Protein AF-A0A376KQU7-F1 (afdb_monomer)

Foldseek 3Di:
DDPPQQDQPDDDDDDDDCPDPQNVDPLLVLLVLLVDAPLLCCVPPVVVPDDDDQAPRPRHPPGQPDAQDPVRCVVCVVVVVVDDPCSRVPRGDRDHDPSPPDRVVSNVSSVVSCVVVVNPPVPPPDD

Structure (mmCIF, N/CA/C/O backbone):
data_AF-A0A376KQU7-F1
#
_entry.id   AF-A0A376KQU7-F1
#
loop_
_atom_site.group_PDB
_atom_site.id
_atom_site.type_symbol
_atom_site.label_atom_id
_atom_site.label_alt_id
_atom_site.label_comp_id
_atom_site.label_asym_id
_atom_site.label_entity_id
_atom_site.label_seq_id
_atom_site.pdbx_PDB_ins_code
_atom_site.Cartn_x
_atom_site.Cartn_y
_atom_site.Cartn_z
_atom_site.occupancy
_atom_site.B_iso_or_equiv
_atom_site.auth_seq_id
_atom_site.auth_comp_id
_atom_site.auth_asym_id
_atom_site.auth_atom_id
_atom_site.pdbx_PDB_model_num
ATOM 1 N N . MET A 1 1 ? 26.229 13.822 -14.762 1.00 35.75 1 MET A N 1
ATOM 2 C CA . MET A 1 1 ? 25.277 12.689 -14.867 1.00 35.75 1 MET A CA 1
ATOM 3 C C . MET A 1 1 ? 24.986 12.113 -13.481 1.00 35.75 1 MET A C 1
ATOM 5 O O . MET A 1 1 ? 25.879 11.549 -12.861 1.00 35.75 1 MET A O 1
ATOM 9 N N . SER A 1 2 ? 23.768 12.313 -12.972 1.00 41.97 2 SER A N 1
ATOM 10 C CA . SER A 1 2 ? 23.337 11.986 -11.601 1.00 41.97 2 SER A CA 1
ATOM 11 C C . SER A 1 2 ? 23.119 10.478 -11.393 1.00 41.97 2 SER A C 1
ATOM 13 O O . SER A 1 2 ? 22.100 9.935 -11.807 1.00 41.97 2 SER A O 1
ATOM 15 N N . LYS A 1 3 ? 24.059 9.785 -10.735 1.00 43.56 3 LYS A N 1
ATOM 16 C CA . LYS A 1 3 ? 23.900 8.382 -10.295 1.00 43.56 3 LYS A CA 1
ATOM 17 C C . LYS A 1 3 ? 23.217 8.285 -8.916 1.00 43.56 3 LYS A C 1
ATOM 19 O O . LYS A 1 3 ? 23.796 7.739 -7.983 1.00 43.56 3 LYS A O 1
ATOM 24 N N . ARG A 1 4 ? 22.013 8.851 -8.747 1.00 42.72 4 ARG A N 1
ATOM 25 C CA . ARG A 1 4 ? 21.256 8.782 -7.470 1.00 42.72 4 ARG A CA 1
ATOM 26 C C . ARG A 1 4 ? 19.801 8.309 -7.579 1.00 42.72 4 ARG A C 1
ATOM 28 O O . ARG A 1 4 ? 19.073 8.408 -6.600 1.00 42.72 4 ARG A O 1
ATOM 35 N N . THR A 1 5 ? 19.349 7.793 -8.718 1.00 51.44 5 THR A N 1
ATOM 36 C CA . THR A 1 5 ? 17.917 7.495 -8.919 1.00 51.44 5 THR A CA 1
ATOM 37 C C . THR A 1 5 ? 17.497 6.036 -8.743 1.00 51.44 5 THR A C 1
ATOM 39 O O . THR A 1 5 ? 16.307 5.784 -8.845 1.00 51.44 5 THR A O 1
ATOM 42 N N . ASN A 1 6 ? 18.396 5.096 -8.416 1.00 47.00 6 ASN A N 1
ATOM 43 C CA . ASN A 1 6 ? 18.033 3.672 -8.250 1.00 47.00 6 ASN A CA 1
ATOM 44 C C . ASN A 1 6 ? 18.193 3.145 -6.810 1.00 47.00 6 ASN A C 1
ATOM 46 O O . ASN A 1 6 ? 18.547 1.990 -6.595 1.00 47.00 6 ASN A O 1
ATOM 50 N N . GLN A 1 7 ? 17.996 4.007 -5.809 1.00 50.38 7 GLN A N 1
ATOM 51 C CA . GLN A 1 7 ? 17.973 3.597 -4.402 1.00 50.38 7 GLN A CA 1
ATOM 52 C C . GLN A 1 7 ? 16.515 3.331 -3.992 1.00 50.38 7 GLN A C 1
ATOM 54 O O . GLN A 1 7 ? 15.700 4.260 -4.069 1.00 50.38 7 GLN A O 1
ATOM 59 N N . PRO A 1 8 ? 16.156 2.109 -3.553 1.00 54.62 8 PRO A N 1
ATOM 60 C CA . PRO A 1 8 ? 14.833 1.866 -2.996 1.00 54.62 8 PRO A CA 1
ATOM 61 C C . PRO A 1 8 ? 14.656 2.740 -1.748 1.00 54.62 8 PRO A C 1
ATOM 63 O O . PRO A 1 8 ? 15.520 2.779 -0.871 1.00 54.62 8 PRO A O 1
ATOM 66 N N . ARG A 1 9 ? 13.546 3.485 -1.664 1.00 55.28 9 ARG A N 1
ATOM 67 C CA . ARG A 1 9 ? 13.250 4.289 -0.465 1.00 55.28 9 ARG A CA 1
ATOM 68 C C . ARG A 1 9 ? 13.050 3.366 0.737 1.00 55.28 9 ARG A C 1
ATOM 70 O O . ARG A 1 9 ? 12.450 2.300 0.602 1.00 55.28 9 ARG A O 1
ATOM 77 N N . ILE A 1 10 ? 13.500 3.802 1.920 1.00 57.09 10 ILE A N 1
ATOM 78 C CA . ILE A 1 10 ? 13.205 3.106 3.180 1.00 57.09 10 ILE A CA 1
ATOM 79 C C . ILE A 1 10 ? 11.682 2.988 3.307 1.00 57.09 10 ILE A C 1
ATOM 81 O O . ILE A 1 10 ? 10.967 3.988 3.392 1.00 57.09 10 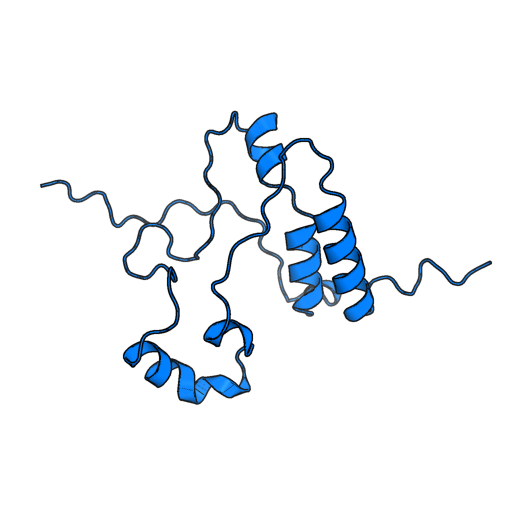ILE A O 1
ATOM 85 N N . ARG A 1 11 ? 11.187 1.749 3.281 1.00 54.81 11 ARG A N 1
ATOM 86 C CA . ARG A 1 11 ? 9.762 1.440 3.368 1.00 54.81 11 ARG A CA 1
ATOM 87 C C . ARG A 1 11 ? 9.331 1.446 4.830 1.00 54.81 11 ARG A C 1
ATOM 89 O O . ARG A 1 11 ? 9.579 0.472 5.540 1.00 54.81 11 ARG A O 1
ATOM 96 N N . ALA A 1 12 ? 8.626 2.490 5.252 1.00 57.34 12 ALA A N 1
ATOM 97 C CA . ALA A 1 12 ? 7.807 2.419 6.456 1.00 57.34 12 ALA A CA 1
ATOM 98 C C . ALA A 1 12 ? 6.418 1.903 6.066 1.00 57.34 12 ALA A C 1
ATOM 100 O O . ALA A 1 12 ? 5.725 2.499 5.245 1.00 57.34 12 ALA A O 1
ATOM 101 N N . GLY A 1 13 ? 6.035 0.758 6.612 1.00 60.06 13 GLY A N 1
ATOM 102 C CA . GLY A 1 13 ? 4.730 0.157 6.386 1.00 60.06 13 GLY A CA 1
ATOM 103 C C . GLY A 1 13 ? 4.506 -0.959 7.389 1.00 60.06 13 GLY A C 1
ATOM 104 O O . GLY A 1 13 ? 5.460 -1.610 7.823 1.00 60.06 13 GLY A O 1
ATOM 105 N N . TRP A 1 14 ? 3.256 -1.170 7.781 1.00 55.66 14 TRP A N 1
ATOM 106 C CA . TRP A 1 14 ? 2.924 -2.226 8.727 1.00 55.66 14 TRP A CA 1
ATOM 107 C C . TRP A 1 14 ? 3.107 -3.591 8.066 1.00 55.66 14 TRP A C 1
ATOM 109 O O . TRP A 1 14 ? 2.545 -3.877 7.008 1.00 55.66 14 TRP A O 1
ATOM 119 N N . ARG A 1 15 ? 3.933 -4.442 8.678 1.00 60.94 15 ARG A N 1
ATOM 120 C CA . ARG A 1 15 ? 4.099 -5.834 8.260 1.00 60.94 15 ARG A CA 1
ATOM 121 C C . ARG A 1 15 ? 3.166 -6.693 9.104 1.00 60.94 15 ARG A C 1
ATOM 123 O O . ARG A 1 15 ? 3.450 -6.939 10.270 1.00 60.94 15 ARG A O 1
ATOM 130 N N . LEU A 1 16 ? 2.083 -7.171 8.500 1.00 62.41 16 LEU A N 1
ATOM 131 C CA . LEU A 1 16 ? 1.234 -8.192 9.112 1.00 62.41 16 LEU A CA 1
ATOM 132 C C . LEU A 1 16 ? 1.928 -9.553 8.958 1.00 62.41 16 LEU A C 1
ATOM 134 O O . LEU A 1 16 ? 2.206 -9.984 7.838 1.00 62.41 16 LEU A O 1
ATOM 138 N N . ILE A 1 17 ? 2.273 -10.198 10.075 1.00 57.94 17 ILE A N 1
ATOM 139 C CA . ILE A 1 17 ? 2.959 -11.497 10.086 1.00 57.94 17 ILE A CA 1
ATOM 140 C C . ILE A 1 17 ? 1.907 -12.599 9.900 1.00 57.94 17 ILE A C 1
ATOM 142 O O . ILE A 1 17 ? 0.985 -12.721 10.703 1.00 57.94 17 ILE A O 1
ATOM 146 N N . SER A 1 18 ? 2.054 -13.418 8.856 1.00 60.59 18 SER A N 1
ATOM 147 C CA . SER A 1 18 ? 1.099 -14.474 8.474 1.00 60.59 18 SER A CA 1
ATOM 148 C C . SER A 1 18 ? 1.000 -15.647 9.457 1.00 60.59 18 SER A C 1
ATOM 150 O O . SER A 1 18 ? 0.120 -16.484 9.299 1.00 60.59 18 SER A O 1
ATOM 152 N N . ASN A 1 19 ? 1.881 -15.718 10.461 1.00 59.09 19 ASN A N 1
ATOM 153 C CA . ASN A 1 19 ? 1.932 -16.823 11.428 1.00 59.09 19 ASN A CA 1
ATOM 154 C C . ASN A 1 19 ? 0.835 -16.744 12.506 1.00 59.09 19 ASN A C 1
ATOM 156 O O . ASN A 1 19 ? 0.681 -17.680 13.284 1.00 59.09 19 ASN A O 1
ATOM 160 N N . GLY A 1 20 ? 0.083 -15.641 12.579 1.00 63.16 20 GLY A N 1
ATOM 161 C CA . GLY A 1 20 ? -1.087 -15.543 13.450 1.00 63.16 20 GLY A CA 1
ATOM 162 C C . GLY A 1 20 ? -2.335 -16.112 12.761 1.00 63.16 20 GLY A C 1
ATOM 163 O O . GLY A 1 20 ? -2.577 -15.751 11.606 1.00 63.16 20 GLY A O 1
ATOM 164 N N . PRO A 1 21 ? -3.174 -16.919 13.441 1.00 65.19 21 PRO A N 1
ATOM 165 C CA . PRO A 1 21 ? -4.373 -17.518 12.840 1.00 65.19 21 PRO A CA 1
ATOM 166 C C . PRO A 1 21 ? -5.306 -16.471 12.211 1.00 65.19 21 PRO A C 1
ATOM 168 O O . PRO A 1 21 ? -5.858 -16.701 11.140 1.00 65.19 21 PRO A O 1
ATOM 171 N N . VAL A 1 22 ? -5.377 -15.276 12.804 1.00 66.81 22 VAL A N 1
ATOM 172 C CA . VAL A 1 22 ? -6.199 -14.145 12.341 1.00 66.81 22 VAL A CA 1
ATOM 173 C C . VAL A 1 22 ? -5.648 -13.473 11.073 1.00 66.81 22 VAL A C 1
ATOM 175 O O . VAL A 1 22 ? -6.416 -12.991 10.249 1.00 66.81 22 VAL A O 1
ATOM 178 N N . PHE A 1 23 ? -4.325 -13.447 10.877 1.00 66.69 23 PHE A N 1
ATOM 179 C CA . PHE A 1 23 ? -3.681 -12.752 9.749 1.00 66.69 23 PHE A CA 1
ATOM 180 C C . PHE A 1 23 ? -3.288 -13.686 8.602 1.00 66.69 23 PHE A C 1
ATOM 182 O O . PHE A 1 23 ? -2.656 -13.235 7.642 1.00 66.69 23 PHE A O 1
ATOM 189 N N . SER A 1 24 ? -3.642 -14.970 8.698 1.00 74.75 24 SER A N 1
ATOM 190 C CA . SER A 1 24 ? -3.396 -15.986 7.670 1.00 74.75 24 SER A CA 1
ATOM 191 C C . SER A 1 24 ? -4.216 -15.718 6.399 1.00 74.75 24 SER A C 1
ATOM 193 O O . SER A 1 24 ? -3.687 -15.804 5.285 1.00 74.75 24 SER A O 1
ATOM 195 N N . ASP A 1 25 ? -5.459 -15.258 6.553 1.00 78.19 25 ASP A N 1
ATOM 196 C CA . ASP A 1 25 ? -6.354 -14.936 5.444 1.00 78.19 25 ASP A CA 1
ATOM 197 C C . ASP A 1 25 ? -5.963 -13.610 4.759 1.00 78.19 25 ASP A C 1
ATOM 199 O O . ASP A 1 25 ? -5.768 -12.559 5.381 1.00 78.19 25 ASP A O 1
ATOM 203 N N . ARG A 1 26 ? -5.856 -13.660 3.427 1.00 78.12 26 ARG A N 1
ATOM 204 C CA . ARG A 1 26 ? -5.580 -12.509 2.562 1.00 78.12 26 ARG A CA 1
ATOM 205 C C . ARG A 1 26 ? -6.640 -11.413 2.692 1.00 78.12 26 ARG A C 1
ATOM 207 O O . ARG A 1 26 ? -6.274 -10.240 2.710 1.00 78.12 26 ARG A O 1
ATOM 214 N N . ARG A 1 27 ? -7.917 -11.778 2.806 1.00 80.12 27 ARG A N 1
ATOM 215 C CA . ARG A 1 27 ? -9.052 -10.845 2.900 1.00 80.12 27 ARG A CA 1
ATOM 216 C C . ARG A 1 27 ? -8.976 -10.000 4.167 1.00 80.12 27 ARG A C 1
ATOM 218 O O . ARG A 1 27 ? -9.305 -8.823 4.154 1.00 80.12 27 ARG A O 1
ATOM 225 N N . VAL A 1 28 ? -8.459 -10.570 5.251 1.00 79.81 28 VAL A N 1
ATOM 226 C CA . VAL A 1 28 ? -8.275 -9.859 6.524 1.00 79.81 28 VAL A CA 1
ATOM 227 C C . VAL A 1 28 ? -7.186 -8.809 6.397 1.00 79.81 28 VAL A C 1
ATOM 229 O O . VAL A 1 28 ? -7.361 -7.667 6.815 1.00 79.81 28 VAL A O 1
ATOM 232 N N . ARG A 1 29 ? -6.066 -9.171 5.763 1.00 82.25 29 ARG A N 1
ATOM 233 C CA . ARG A 1 29 ? -4.986 -8.217 5.481 1.00 82.25 29 ARG A CA 1
ATOM 234 C C . ARG A 1 29 ? -5.467 -7.088 4.567 1.00 82.25 29 ARG A C 1
ATOM 236 O O . ARG A 1 29 ? -5.095 -5.935 4.777 1.00 82.25 29 ARG A O 1
ATOM 243 N N . GLU A 1 30 ? -6.324 -7.398 3.599 1.00 80.06 30 GLU A N 1
ATOM 244 C CA . GLU A 1 30 ? -6.959 -6.404 2.730 1.00 80.06 30 GLU A CA 1
ATOM 245 C C . GLU A 1 30 ? -7.905 -5.480 3.510 1.00 80.06 30 GLU A C 1
ATOM 247 O O . GLU A 1 30 ? -7.798 -4.261 3.398 1.00 80.06 30 GLU A O 1
ATOM 252 N N . ALA A 1 31 ? -8.762 -6.028 4.373 1.00 81.06 31 ALA A N 1
ATOM 253 C CA . ALA A 1 31 ? -9.667 -5.242 5.204 1.00 81.06 31 ALA A CA 1
ATOM 254 C C . ALA A 1 31 ? -8.922 -4.290 6.152 1.00 81.06 31 ALA A C 1
ATOM 256 O O . ALA A 1 31 ? -9.318 -3.133 6.299 1.00 81.06 31 ALA A O 1
ATOM 257 N N . ILE A 1 32 ? -7.812 -4.735 6.748 1.00 81.19 32 IL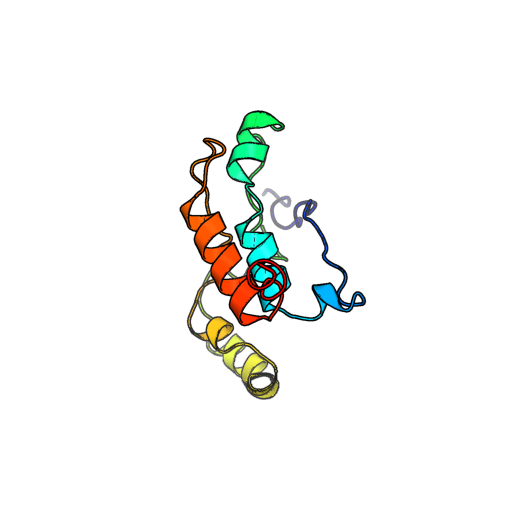E A N 1
ATOM 258 C CA . ILE A 1 32 ? -6.935 -3.878 7.559 1.00 81.19 32 ILE A CA 1
ATOM 259 C C . ILE A 1 32 ? -6.308 -2.779 6.697 1.00 81.19 32 ILE A C 1
ATOM 261 O O . ILE A 1 32 ? -6.252 -1.627 7.114 1.00 81.19 32 ILE A O 1
ATOM 265 N N . THR A 1 33 ? -5.878 -3.113 5.478 1.00 81.75 33 THR A N 1
ATOM 266 C CA . THR A 1 33 ? -5.315 -2.130 4.537 1.00 81.75 33 THR A CA 1
ATOM 267 C C . THR A 1 33 ? -6.342 -1.062 4.151 1.00 81.75 33 THR A C 1
ATOM 269 O O . THR A 1 33 ? -5.981 0.103 4.017 1.00 81.75 33 THR A O 1
ATOM 272 N N . LEU A 1 34 ? -7.618 -1.437 4.010 1.00 81.25 34 LEU A N 1
ATOM 273 C CA . LEU A 1 34 ? -8.730 -0.516 3.756 1.00 81.25 34 LEU A CA 1
ATOM 274 C C . LEU A 1 34 ? -9.064 0.357 4.973 1.00 81.25 34 LEU A C 1
ATOM 276 O O . LEU A 1 34 ? -9.427 1.514 4.807 1.00 81.25 34 LEU A O 1
ATOM 280 N N . ALA A 1 35 ? -8.937 -0.179 6.186 1.00 79.56 35 ALA A N 1
ATOM 281 C CA . ALA A 1 35 ? -9.164 0.576 7.418 1.00 79.56 35 ALA A CA 1
ATOM 282 C C . ALA A 1 35 ? -8.011 1.538 7.763 1.00 79.56 35 ALA A C 1
ATOM 284 O O . ALA A 1 35 ? -8.171 2.405 8.619 1.00 79.56 35 ALA A O 1
ATOM 285 N N . PHE A 1 36 ? -6.849 1.381 7.124 1.00 80.25 36 PHE A N 1
ATOM 286 C CA . PHE A 1 36 ? -5.680 2.218 7.361 1.00 80.25 36 PHE A CA 1
ATOM 287 C C . PHE A 1 36 ? -5.738 3.516 6.546 1.00 80.25 36 PHE A C 1
ATOM 289 O O . PHE A 1 36 ? -5.506 3.524 5.333 1.00 80.25 36 PHE A O 1
ATOM 296 N N . ASP A 1 37 ? -5.987 4.627 7.237 1.00 80.94 37 ASP A N 1
ATOM 297 C CA . ASP A 1 37 ? -6.002 5.962 6.646 1.00 80.94 37 ASP A CA 1
ATOM 298 C C . ASP A 1 37 ? -4.588 6.577 6.613 1.00 80.94 37 ASP A C 1
ATOM 300 O O . ASP A 1 37 ? -4.124 7.233 7.550 1.00 80.94 37 ASP A O 1
ATOM 304 N N . PHE A 1 38 ? -3.884 6.348 5.500 1.00 80.75 38 PHE A N 1
ATOM 305 C CA . PHE A 1 38 ? -2.570 6.950 5.262 1.00 80.75 38 PHE A CA 1
ATOM 306 C C . PHE A 1 38 ? -2.646 8.465 5.046 1.00 80.75 38 PHE A C 1
ATOM 308 O O . PHE A 1 38 ? -1.733 9.173 5.463 1.00 80.75 38 PHE A O 1
ATOM 315 N N . GLU A 1 39 ? -3.685 8.964 4.377 1.00 82.19 39 GLU A N 1
ATOM 316 C CA . GLU A 1 39 ? -3.743 10.371 3.966 1.00 82.19 39 GLU A CA 1
ATOM 317 C C . GLU A 1 39 ? -3.981 11.271 5.180 1.00 82.19 39 GLU A C 1
ATOM 319 O O . GLU A 1 39 ? -3.309 12.293 5.340 1.00 82.19 39 GLU A O 1
ATOM 324 N N . TRP A 1 40 ? -4.846 10.844 6.104 1.00 83.00 40 TRP A N 1
ATOM 325 C CA . TRP A 1 40 ? -5.012 11.502 7.393 1.00 83.00 40 TRP A CA 1
ATOM 326 C C . TRP A 1 40 ? -3.727 11.453 8.215 1.00 83.00 40 TRP A C 1
ATOM 328 O O . TRP A 1 40 ? -3.306 12.487 8.723 1.00 83.00 40 TRP A O 1
ATOM 338 N N . MET A 1 41 ? -3.044 10.304 8.305 1.00 81.88 41 MET A N 1
ATOM 339 C CA . MET A 1 41 ? -1.769 10.217 9.031 1.00 81.88 41 MET A CA 1
ATOM 340 C C . MET A 1 41 ? -0.698 11.128 8.426 1.00 81.88 41 MET A C 1
ATOM 342 O O . MET A 1 41 ? 0.022 11.810 9.155 1.00 81.88 41 MET A O 1
ATOM 346 N N . ASN A 1 42 ? -0.592 11.167 7.098 1.00 83.06 42 ASN A N 1
ATOM 347 C CA . ASN A 1 42 ? 0.360 12.019 6.399 1.00 83.06 42 ASN A CA 1
ATOM 348 C C . ASN A 1 42 ? 0.086 13.501 6.677 1.00 83.06 42 ASN A C 1
ATOM 350 O O . ASN A 1 42 ? 1.012 14.258 6.963 1.00 83.06 42 ASN A O 1
ATOM 354 N N . LYS A 1 43 ? -1.188 13.897 6.681 1.00 81.94 43 LYS A N 1
ATOM 355 C CA . LYS A 1 43 ? -1.623 15.265 6.967 1.00 81.94 43 LYS A CA 1
ATOM 356 C C . LYS A 1 43 ? -1.472 15.648 8.442 1.00 81.94 43 LYS A C 1
ATOM 358 O O . LYS A 1 43 ? -0.991 16.739 8.728 1.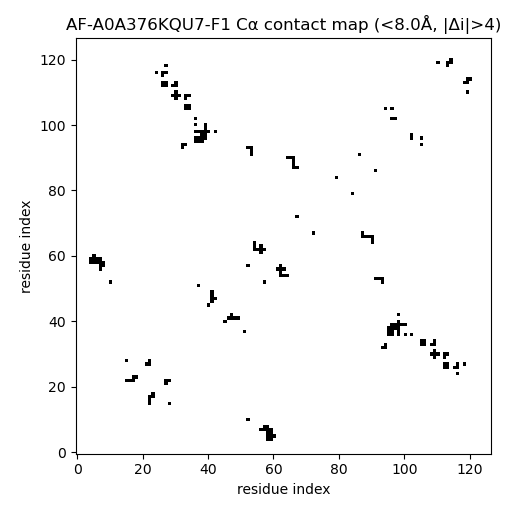00 81.94 43 LYS A O 1
ATOM 363 N N . ALA A 1 44 ? -1.873 14.775 9.364 1.00 83.88 44 ALA A N 1
ATOM 364 C CA . ALA A 1 44 ? -1.944 15.055 10.798 1.00 83.88 44 ALA A CA 1
ATOM 365 C C . ALA A 1 44 ? -0.603 14.878 11.527 1.00 83.88 44 ALA A C 1
ATOM 367 O O . ALA A 1 44 ? -0.305 15.640 12.441 1.00 83.88 44 ALA A O 1
ATOM 368 N N . LEU A 1 45 ? 0.203 13.881 11.143 1.00 81.81 45 LEU A N 1
ATOM 369 C CA . LEU A 1 45 ? 1.441 13.522 11.849 1.00 81.81 45 LEU A CA 1
ATOM 370 C C . LEU A 1 45 ? 2.705 13.912 11.080 1.00 81.81 45 LEU A C 1
ATOM 372 O O . LEU A 1 45 ? 3.734 14.187 11.693 1.00 81.81 45 LEU A O 1
ATOM 376 N N . PHE A 1 46 ? 2.646 13.922 9.747 1.00 78.75 46 PHE A N 1
ATOM 377 C CA . PHE A 1 46 ? 3.836 14.050 8.902 1.00 78.75 46 PHE A CA 1
ATOM 378 C C . PHE A 1 46 ? 3.851 15.301 8.014 1.00 78.75 46 PHE A C 1
ATOM 380 O O . PHE A 1 46 ? 4.737 15.419 7.168 1.00 78.75 46 PHE A O 1
ATOM 387 N N . TYR A 1 47 ? 2.909 16.234 8.199 1.00 80.06 47 TYR A N 1
ATOM 388 C CA . TYR A 1 47 ? 2.815 17.496 7.450 1.00 80.06 47 TYR A CA 1
ATOM 389 C C . TYR A 1 47 ? 2.900 17.322 5.919 1.00 80.06 47 TYR A C 1
ATOM 391 O O . TYR A 1 47 ? 3.501 18.137 5.222 1.00 80.06 47 TYR A O 1
ATOM 399 N N . ASN A 1 48 ? 2.323 16.242 5.384 1.00 80.06 48 ASN A N 1
ATOM 400 C CA . ASN A 1 48 ? 2.376 15.850 3.969 1.00 80.06 48 ASN A CA 1
ATOM 401 C C . ASN A 1 48 ? 3.789 15.589 3.409 1.00 80.06 48 ASN A C 1
ATOM 403 O O . ASN A 1 48 ? 3.980 15.570 2.193 1.00 80.06 48 ASN A O 1
ATOM 407 N N . ALA A 1 49 ? 4.791 15.361 4.261 1.00 75.88 49 ALA A N 1
ATOM 408 C CA . ALA A 1 49 ? 6.161 15.098 3.818 1.00 75.88 49 ALA A CA 1
ATOM 4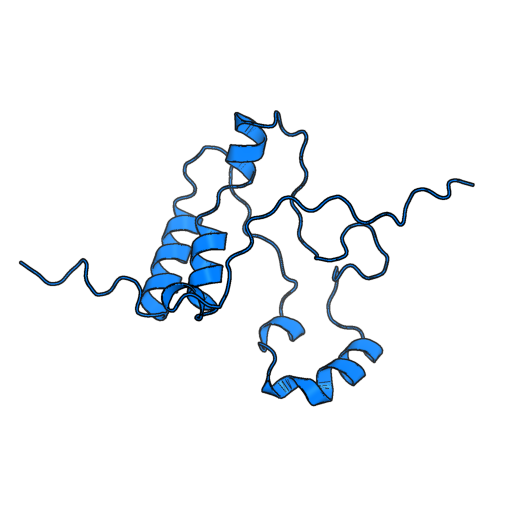09 C C . ALA A 1 49 ? 6.346 13.693 3.212 1.00 75.88 49 ALA A C 1
ATOM 411 O O . ALA A 1 49 ? 7.386 13.405 2.612 1.00 75.88 49 ALA A O 1
ATOM 412 N N . TRP A 1 50 ? 5.371 12.793 3.375 1.00 75.06 50 TRP A N 1
ATOM 413 C CA . TRP A 1 50 ? 5.472 11.410 2.924 1.00 75.06 50 TRP A CA 1
ATOM 414 C C . TRP A 1 50 ? 4.623 11.177 1.675 1.00 75.06 50 TRP A C 1
ATOM 416 O O . TRP A 1 50 ? 3.582 11.785 1.465 1.00 75.06 50 TRP A O 1
ATOM 426 N N . SER A 1 51 ? 5.085 10.262 0.827 1.00 75.81 51 SER A N 1
ATOM 427 C CA . SER A 1 51 ? 4.349 9.798 -0.349 1.00 75.81 51 SER A CA 1
ATOM 428 C C . SER A 1 51 ? 4.081 8.315 -0.182 1.00 75.81 51 SER A C 1
ATOM 430 O O . SER A 1 51 ? 4.973 7.573 0.254 1.00 75.81 51 SER A O 1
ATOM 432 N N . ARG A 1 52 ? 2.853 7.903 -0.495 1.00 77.88 52 ARG A N 1
ATOM 433 C CA . ARG A 1 52 ? 2.391 6.542 -0.264 1.00 77.88 52 ARG A CA 1
ATOM 434 C C . ARG A 1 52 ? 3.162 5.538 -1.110 1.00 77.88 52 ARG A C 1
ATOM 436 O O . ARG A 1 52 ? 3.453 5.762 -2.287 1.00 77.88 52 ARG A O 1
ATOM 443 N N . THR A 1 53 ? 3.481 4.406 -0.495 1.00 77.38 53 THR A N 1
ATOM 444 C CA . THR A 1 53 ? 4.150 3.308 -1.189 1.00 77.38 53 THR A CA 1
ATOM 445 C C . THR A 1 53 ? 3.122 2.409 -1.870 1.00 77.38 53 THR A C 1
ATOM 447 O O . THR A 1 53 ? 2.199 1.909 -1.233 1.00 77.38 53 THR A O 1
ATOM 450 N N . ASN A 1 54 ? 3.257 2.237 -3.186 1.00 79.25 54 ASN A N 1
ATOM 451 C CA . ASN A 1 54 ? 2.373 1.403 -4.012 1.00 79.25 54 ASN A CA 1
ATOM 452 C C . ASN A 1 54 ? 3.079 0.170 -4.600 1.00 79.25 54 ASN A C 1
ATOM 454 O O . ASN A 1 54 ? 2.423 -0.705 -5.150 1.00 79.25 54 ASN A O 1
ATOM 458 N N . SER A 1 55 ? 4.404 0.084 -4.472 1.00 77.12 55 SER A N 1
ATOM 459 C CA . SER A 1 55 ? 5.210 -1.014 -4.999 1.00 77.12 55 SER A CA 1
ATOM 460 C C . SER A 1 55 ? 6.331 -1.368 -4.027 1.00 77.12 55 SER A C 1
ATOM 462 O O . SER A 1 55 ? 6.870 -0.498 -3.342 1.00 77.12 55 SER A O 1
ATOM 464 N N . TYR A 1 56 ? 6.706 -2.648 -3.974 1.00 74.62 56 TYR A N 1
ATOM 465 C CA . TYR A 1 56 ? 7.832 -3.110 -3.157 1.00 74.62 56 TYR A CA 1
ATOM 466 C C . TYR A 1 56 ? 9.172 -2.547 -3.642 1.00 74.62 56 TYR A C 1
ATOM 468 O O . TYR A 1 56 ? 10.039 -2.252 -2.826 1.00 74.62 56 TYR A O 1
ATOM 476 N N . PHE A 1 57 ? 9.312 -2.344 -4.953 1.00 72.31 57 PHE A N 1
ATOM 477 C CA . PHE A 1 57 ? 10.524 -1.833 -5.593 1.00 72.31 57 PHE A CA 1
ATOM 478 C C . PHE A 1 57 ? 10.356 -0.378 -6.048 1.00 72.31 57 PHE A C 1
ATOM 480 O O . PHE A 1 57 ? 10.852 0.026 -7.101 1.00 72.31 57 PHE A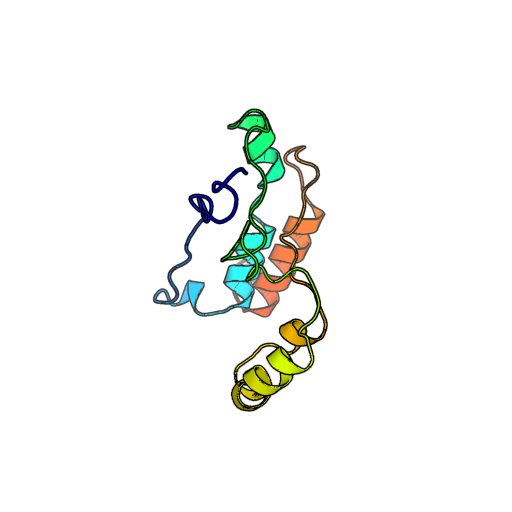 O 1
ATOM 487 N N . GLN A 1 58 ? 9.613 0.421 -5.279 1.00 70.38 58 GLN A N 1
ATOM 488 C CA . GLN A 1 58 ? 9.333 1.814 -5.618 1.00 70.38 58 GLN A CA 1
ATOM 489 C C . GLN A 1 58 ? 10.629 2.599 -5.883 1.00 70.38 58 GLN A C 1
ATOM 491 O O . GLN A 1 58 ? 11.624 2.432 -5.179 1.00 70.38 58 GLN A O 1
ATOM 496 N N . ASN A 1 59 ? 10.589 3.466 -6.899 1.00 68.38 59 ASN A N 1
ATOM 497 C CA . ASN A 1 59 ? 11.730 4.222 -7.439 1.00 68.38 59 ASN A CA 1
ATOM 498 C C . ASN A 1 59 ? 12.808 3.395 -8.145 1.00 68.38 59 ASN A C 1
ATOM 500 O O . ASN A 1 59 ? 13.890 3.909 -8.402 1.00 68.38 59 ASN A O 1
ATOM 504 N N . THR A 1 60 ? 12.500 2.158 -8.520 1.00 75.12 60 THR A N 1
ATOM 505 C CA . THR A 1 60 ? 13.357 1.378 -9.414 1.00 75.12 60 THR A CA 1
ATOM 506 C C . THR A 1 60 ? 12.648 1.090 -10.737 1.00 75.12 60 THR A C 1
ATOM 508 O O . THR A 1 60 ? 11.451 1.373 -10.912 1.00 75.12 60 THR A O 1
ATOM 511 N N . GLU A 1 61 ? 13.401 0.545 -11.686 1.00 71.88 61 GLU A N 1
ATOM 512 C CA . GLU A 1 61 ? 12.876 -0.018 -12.935 1.00 71.88 61 GLU A CA 1
ATOM 513 C C . GLU A 1 61 ? 11.949 -1.222 -12.689 1.00 71.88 61 GLU A C 1
ATOM 515 O O . GLU A 1 61 ? 10.996 -1.410 -13.433 1.00 71.88 61 GLU A O 1
ATOM 520 N N . TYR A 1 62 ? 12.135 -1.944 -11.579 1.00 73.56 62 TYR A N 1
ATOM 521 C CA . TYR A 1 62 ? 11.358 -3.131 -11.194 1.00 73.56 62 TYR A CA 1
ATOM 522 C C . TYR A 1 62 ? 10.025 -2.810 -10.503 1.00 73.56 62 TYR A C 1
ATOM 524 O O . TYR A 1 62 ? 9.353 -3.699 -9.974 1.00 73.56 62 TYR A O 1
ATOM 532 N N . ALA A 1 63 ? 9.640 -1.534 -10.422 1.00 73.56 63 ALA A N 1
ATOM 533 C CA . ALA A 1 63 ? 8.359 -1.174 -9.836 1.00 73.56 63 ALA A CA 1
ATOM 534 C C . ALA A 1 63 ? 7.220 -1.588 -10.778 1.00 73.56 63 ALA A C 1
ATOM 536 O O . ALA A 1 63 ? 7.097 -1.045 -11.876 1.00 73.56 63 ALA A O 1
ATOM 537 N N . ALA A 1 64 ? 6.348 -2.482 -10.307 1.00 75.00 64 ALA A N 1
ATOM 538 C CA . ALA A 1 64 ? 5.090 -2.808 -10.974 1.00 75.00 64 ALA A CA 1
ATOM 539 C C . ALA A 1 64 ? 4.204 -1.552 -11.083 1.00 75.00 64 ALA A C 1
ATOM 541 O O . ALA A 1 64 ? 3.565 -1.143 -10.112 1.00 75.00 64 ALA A O 1
ATOM 542 N N . ARG A 1 65 ? 4.239 -0.896 -12.248 1.00 73.38 65 ARG A N 1
ATOM 543 C CA . ARG A 1 65 ? 3.446 0.307 -12.569 1.00 73.38 65 ARG A CA 1
ATOM 544 C C . ARG A 1 65 ? 2.313 0.010 -13.549 1.00 73.38 65 ARG A C 1
ATOM 546 O O . ARG A 1 65 ? 1.286 0.676 -13.495 1.00 73.38 65 ARG A O 1
ATOM 553 N N . ASN A 1 66 ? 2.518 -0.976 -14.418 1.00 77.94 66 ASN A N 1
ATOM 554 C CA . ASN A 1 66 ? 1.636 -1.318 -15.527 1.00 77.94 66 ASN A CA 1
ATOM 555 C C . ASN A 1 66 ? 1.206 -2.786 -15.435 1.00 77.94 66 ASN A C 1
ATOM 557 O O . ASN A 1 66 ? 1.650 -3.519 -14.551 1.00 77.94 66 ASN A O 1
ATOM 561 N N . TYR A 1 67 ? 0.340 -3.197 -16.361 1.00 79.12 67 TYR A N 1
ATOM 562 C CA . TYR A 1 67 ? 0.015 -4.605 -16.565 1.00 79.12 67 TYR A CA 1
ATOM 563 C C . TYR A 1 67 ? 1.264 -5.428 -16.905 1.00 79.12 67 TYR A C 1
ATOM 565 O O . TYR A 1 67 ? 2.191 -4.865 -17.495 1.00 79.12 67 TYR A O 1
ATOM 573 N N . PRO A 1 68 ? 1.273 -6.733 -16.568 1.00 78.25 68 PRO A N 1
ATOM 574 C CA . PRO A 1 68 ? 2.398 -7.602 -16.875 1.00 78.25 68 PRO A CA 1
ATOM 575 C C . PRO A 1 68 ? 2.689 -7.611 -18.377 1.00 78.25 68 PRO A C 1
ATOM 577 O O . PRO A 1 68 ? 1.784 -7.863 -19.179 1.00 78.25 68 PRO A O 1
ATOM 580 N N . ASP A 1 69 ? 3.940 -7.358 -18.753 1.00 80.44 69 ASP A N 1
ATOM 581 C CA . ASP A 1 69 ? 4.372 -7.452 -20.148 1.00 80.44 69 ASP A CA 1
ATOM 582 C C . ASP A 1 69 ? 4.442 -8.922 -20.604 1.00 80.44 69 ASP A C 1
ATOM 584 O O . ASP A 1 69 ? 4.429 -9.852 -19.792 1.00 80.44 69 ASP A O 1
ATOM 588 N N . ALA A 1 70 ? 4.548 -9.169 -21.910 1.00 80.69 70 ALA A N 1
ATOM 589 C CA . ALA A 1 70 ? 4.621 -10.514 -22.478 1.00 80.69 70 ALA A CA 1
ATOM 590 C C . ALA A 1 70 ? 5.736 -11.363 -21.837 1.00 80.69 70 ALA A C 1
ATOM 592 O O . ALA A 1 70 ? 5.526 -12.542 -21.549 1.00 80.69 70 ALA A O 1
ATOM 593 N N . ALA A 1 71 ? 6.894 -10.760 -21.547 1.00 82.12 71 ALA A N 1
ATOM 594 C CA . ALA A 1 71 ? 7.997 -11.428 -20.858 1.00 82.12 71 ALA A CA 1
ATOM 595 C C . ALA A 1 71 ? 7.653 -11.792 -19.399 1.00 82.12 71 ALA A C 1
ATOM 597 O O . ALA A 1 71 ? 7.985 -12.883 -18.935 1.00 82.12 71 ALA A O 1
ATOM 598 N N . GLU A 1 72 ? 6.940 -10.921 -18.684 1.00 81.19 72 GLU A N 1
ATOM 599 C CA . GLU A 1 72 ? 6.500 -11.178 -17.309 1.00 81.19 72 GLU A CA 1
ATOM 600 C C . GLU A 1 72 ? 5.399 -12.243 -17.273 1.00 81.19 72 GLU A C 1
ATOM 602 O O . GLU A 1 72 ? 5.402 -13.108 -16.402 1.00 81.19 72 GLU A O 1
ATOM 607 N N . LEU A 1 73 ? 4.497 -12.262 -18.258 1.00 82.00 73 LEU A N 1
ATOM 608 C CA . LEU A 1 73 ? 3.472 -13.298 -18.389 1.00 82.00 73 LEU A CA 1
ATOM 609 C C . LEU A 1 73 ? 4.069 -14.694 -18.584 1.00 82.00 73 LEU A C 1
ATOM 611 O O . LEU A 1 73 ? 3.516 -15.654 -18.046 1.00 82.00 73 LEU A O 1
ATOM 615 N N . VAL A 1 74 ? 5.192 -14.819 -19.300 1.00 85.00 74 VAL A N 1
ATOM 616 C CA . VAL A 1 74 ? 5.919 -16.094 -19.442 1.00 85.00 74 VAL A CA 1
ATOM 617 C C . VAL A 1 74 ? 6.447 -16.573 -18.088 1.00 85.00 74 VAL A C 1
ATOM 619 O O . VAL A 1 74 ? 6.326 -17.755 -17.770 1.00 85.00 74 VAL A O 1
ATOM 622 N N . LEU A 1 75 ? 6.960 -15.661 -17.257 1.00 83.81 75 LEU A N 1
ATOM 623 C CA . LEU A 1 75 ? 7.431 -15.979 -15.904 1.00 83.81 75 LEU A CA 1
ATOM 624 C C . LEU A 1 75 ? 6.279 -16.292 -14.936 1.00 83.81 75 LEU A C 1
ATOM 626 O O . LEU A 1 75 ? 6.413 -17.156 -14.071 1.00 83.81 75 LEU A O 1
ATOM 630 N N . LEU A 1 76 ? 5.134 -15.623 -15.089 1.00 81.75 76 LEU A N 1
ATOM 631 C CA . LEU A 1 76 ? 3.957 -15.799 -14.233 1.00 81.75 76 LEU A CA 1
ATOM 632 C C . LEU A 1 76 ? 3.095 -17.007 -14.631 1.00 81.75 76 LEU A C 1
ATOM 634 O O . LEU A 1 76 ? 2.353 -17.522 -13.795 1.00 81.75 76 LEU A O 1
ATOM 638 N N . ALA A 1 77 ? 3.184 -17.484 -15.877 1.00 82.06 77 ALA A N 1
ATOM 639 C CA . ALA A 1 77 ? 2.435 -18.631 -16.393 1.00 82.06 77 ALA A CA 1
ATOM 640 C C . ALA A 1 77 ? 2.509 -19.892 -15.504 1.00 82.06 77 ALA A C 1
ATOM 642 O O . ALA A 1 77 ? 1.441 -20.407 -15.159 1.00 82.06 77 ALA A O 1
ATOM 643 N N . PRO A 1 78 ? 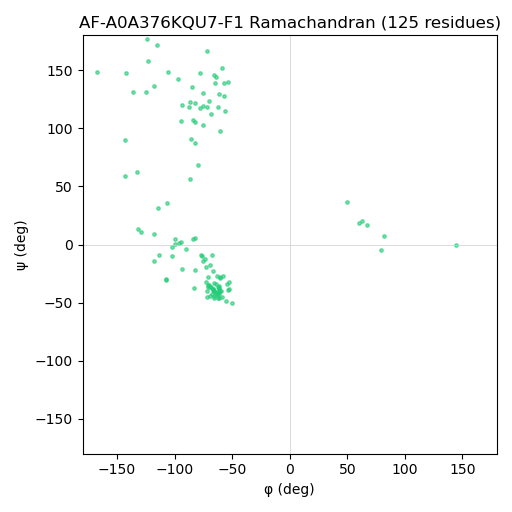3.692 -20.378 -15.071 1.00 86.25 78 PRO A N 1
ATOM 644 C CA . PRO A 1 78 ? 3.779 -21.549 -14.193 1.00 86.25 78 PRO A CA 1
ATOM 645 C C . PRO A 1 78 ? 3.191 -21.309 -12.793 1.00 86.25 78 PRO A C 1
ATOM 647 O O . PRO A 1 78 ? 2.775 -22.256 -12.128 1.00 86.25 78 PRO A O 1
ATOM 650 N N . MET A 1 79 ? 3.114 -20.051 -12.348 1.00 82.06 79 MET A N 1
ATOM 651 C CA . MET A 1 79 ? 2.621 -19.668 -11.020 1.00 82.06 79 MET A CA 1
ATOM 652 C C . MET A 1 79 ? 1.144 -19.252 -11.019 1.00 82.06 79 MET A C 1
ATOM 654 O O . MET A 1 79 ? 0.600 -18.930 -9.965 1.00 82.06 79 MET A O 1
ATOM 658 N N . LYS A 1 80 ? 0.453 -19.297 -12.168 1.00 78.75 80 LYS A N 1
ATOM 659 C CA . LYS A 1 80 ? -0.959 -18.887 -12.298 1.00 78.75 80 LYS A CA 1
ATOM 660 C C . LYS A 1 80 ? -1.899 -19.555 -11.293 1.00 78.75 80 LYS A C 1
ATOM 662 O O . LYS A 1 80 ? -2.873 -18.935 -10.892 1.00 78.75 80 LYS A O 1
ATOM 667 N N . LYS A 1 81 ? -1.614 -20.797 -10.892 1.00 80.19 81 LYS A N 1
ATOM 668 C CA . LYS A 1 81 ? -2.438 -21.559 -9.938 1.00 80.19 81 LYS A CA 1
ATOM 669 C C . LYS A 1 81 ? -2.365 -21.029 -8.500 1.00 80.19 81 LYS A C 1
ATOM 671 O O . LYS A 1 81 ? -3.318 -21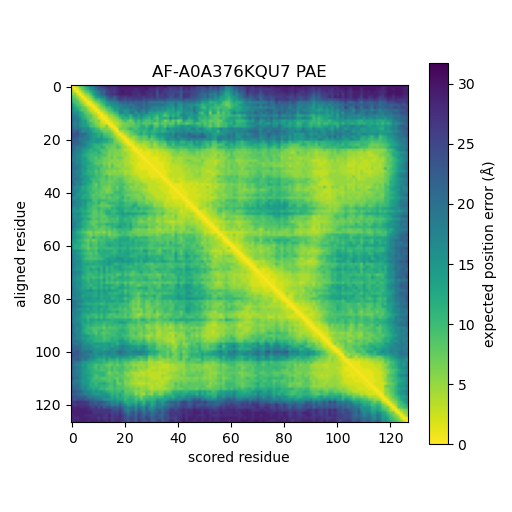.192 -7.750 1.00 80.19 81 LYS A O 1
ATOM 676 N N . ASP A 1 82 ? -1.248 -20.402 -8.135 1.00 81.31 82 ASP A N 1
ATOM 677 C CA . ASP A 1 82 ? -0.990 -19.909 -6.777 1.00 81.31 82 ASP A CA 1
ATOM 678 C C . ASP A 1 82 ? -1.194 -18.384 -6.677 1.00 81.31 82 ASP A C 1
ATOM 680 O O . ASP A 1 82 ? -1.196 -17.815 -5.583 1.00 81.31 82 ASP A O 1
ATOM 684 N N . LEU A 1 83 ? -1.367 -17.706 -7.818 1.00 79.62 83 LEU A N 1
ATOM 685 C CA . LEU A 1 83 ? -1.514 -16.259 -7.905 1.00 79.62 83 LEU A CA 1
ATOM 686 C C . LEU A 1 83 ? -2.986 -15.830 -7.981 1.00 79.62 83 LEU A C 1
ATOM 688 O O . LEU A 1 83 ? -3.787 -16.449 -8.682 1.00 79.62 83 LEU A O 1
ATOM 692 N N . PRO A 1 84 ? -3.353 -14.715 -7.327 1.00 80.12 84 PRO A N 1
ATOM 693 C CA . PRO A 1 84 ? -4.649 -14.094 -7.534 1.00 80.12 84 PRO A CA 1
ATOM 694 C C . PRO A 1 84 ? -4.884 -13.722 -9.004 1.00 80.12 84 PRO A C 1
ATOM 696 O O . PRO A 1 84 ? -3.992 -13.132 -9.619 1.00 80.12 84 PRO A O 1
ATOM 699 N N . PRO A 1 85 ? -6.096 -13.934 -9.547 1.00 79.69 85 PRO A N 1
ATOM 700 C CA . PRO A 1 85 ? -6.423 -13.515 -10.913 1.00 79.69 85 PRO A CA 1
ATOM 701 C C . PRO A 1 85 ? -6.293 -11.995 -11.103 1.00 79.69 85 PRO A C 1
ATOM 703 O O . PRO A 1 85 ? -5.952 -11.528 -12.186 1.00 79.69 85 PRO A O 1
ATOM 706 N N . GLU A 1 86 ? -6.480 -11.232 -10.025 1.00 79.69 86 GLU A N 1
ATOM 707 C CA . GLU A 1 86 ? -6.346 -9.773 -9.993 1.00 79.69 86 GLU A CA 1
ATOM 708 C C . GLU A 1 86 ? -4.961 -9.276 -10.423 1.00 79.69 86 GLU A C 1
ATOM 710 O O . GLU A 1 86 ? -4.874 -8.184 -10.971 1.00 79.69 86 GLU A O 1
ATOM 715 N N . VAL A 1 87 ? -3.899 -10.077 -10.256 1.00 79.00 87 VAL A N 1
ATOM 716 C CA . VAL A 1 87 ? -2.534 -9.717 -10.690 1.00 79.00 87 VAL A CA 1
ATOM 717 C C . VAL A 1 87 ? -2.465 -9.484 -12.203 1.00 79.00 87 VAL A C 1
ATOM 719 O O . VAL A 1 87 ? -1.652 -8.693 -12.672 1.00 79.00 87 VAL A O 1
ATOM 722 N N . PHE A 1 88 ? -3.330 -10.149 -12.973 1.00 78.12 88 PHE A N 1
ATOM 723 C CA . PHE A 1 88 ? -3.350 -10.048 -14.432 1.00 78.12 88 PHE A CA 1
ATOM 724 C C . PHE A 1 88 ? -4.323 -8.985 -14.949 1.00 78.12 88 PHE A C 1
ATOM 726 O O . PHE A 1 88 ? -4.182 -8.533 -16.081 1.00 78.12 88 PHE A O 1
ATOM 733 N N . THR A 1 89 ? -5.319 -8.599 -14.147 1.00 77.19 89 THR A N 1
ATOM 734 C CA . THR A 1 89 ? -6.447 -7.770 -14.605 1.00 77.19 89 THR A CA 1
ATOM 735 C C . THR A 1 89 ? -6.544 -6.418 -13.917 1.00 77.19 89 THR A C 1
ATOM 737 O O . THR A 1 89 ? -7.301 -5.570 -14.378 1.00 77.19 89 THR A O 1
ATOM 740 N N . GLN A 1 90 ? -5.839 -6.202 -12.806 1.00 78.12 90 GLN A N 1
ATOM 741 C CA . GLN A 1 90 ? -5.917 -4.965 -12.036 1.00 78.12 90 GLN A CA 1
ATOM 742 C C . GLN A 1 90 ? -4.527 -4.486 -11.625 1.00 78.12 90 GLN A C 1
ATOM 744 O O . GLN A 1 90 ? -3.727 -5.227 -11.057 1.00 78.12 90 GLN A O 1
ATOM 749 N N . ILE A 1 91 ? -4.262 -3.203 -11.868 1.00 79.38 91 ILE A N 1
ATOM 750 C CA . ILE A 1 91 ? -3.078 -2.538 -11.328 1.00 79.38 91 ILE A CA 1
ATOM 751 C C . ILE A 1 91 ? -3.337 -2.287 -9.846 1.00 79.38 91 ILE A C 1
ATOM 753 O O . ILE A 1 91 ? -4.274 -1.574 -9.482 1.00 79.38 91 ILE A O 1
ATOM 757 N N . TYR A 1 92 ? -2.498 -2.864 -8.990 1.00 78.19 92 TYR A N 1
ATOM 758 C CA . TYR A 1 92 ? -2.602 -2.646 -7.555 1.00 78.19 92 TYR A CA 1
ATOM 759 C C . TYR A 1 92 ? -2.382 -1.167 -7.225 1.00 78.19 92 TYR A C 1
ATOM 761 O O . TYR A 1 92 ? -1.306 -0.611 -7.456 1.00 78.19 92 TYR A O 1
AT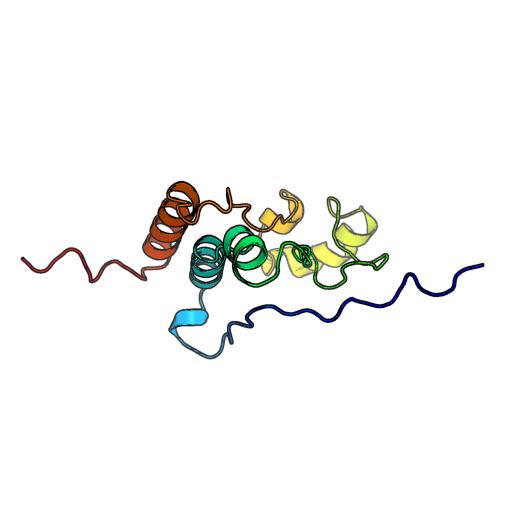OM 769 N N . GLN A 1 93 ? -3.401 -0.538 -6.643 1.00 78.50 93 GLN A N 1
ATOM 770 C CA . GLN A 1 93 ? -3.295 0.791 -6.062 1.00 78.50 93 GLN A CA 1
ATOM 771 C C . GLN A 1 93 ? -3.755 0.746 -4.606 1.00 78.50 93 GLN A C 1
ATOM 773 O O . GLN A 1 93 ? -4.815 0.186 -4.315 1.00 78.50 93 GLN A O 1
ATOM 778 N N . PRO A 1 94 ? -2.974 1.313 -3.671 1.00 78.94 94 PRO A N 1
ATOM 779 C CA . PRO A 1 94 ? -3.385 1.357 -2.281 1.00 78.94 94 PRO A CA 1
ATOM 780 C C . PRO A 1 94 ? -4.627 2.259 -2.123 1.00 78.94 94 PRO A C 1
ATOM 782 O O . PRO A 1 94 ? -4.753 3.256 -2.836 1.00 78.94 94 PRO A O 1
ATOM 785 N N . PRO A 1 95 ? -5.545 1.939 -1.194 1.00 79.69 95 PRO A N 1
ATOM 786 C CA . PRO A 1 95 ? -6.839 2.612 -1.090 1.00 79.69 95 PRO A CA 1
ATOM 787 C C . PRO A 1 95 ? -6.687 4.059 -0.633 1.00 79.69 95 PRO A C 1
ATOM 789 O O . PRO A 1 95 ? -6.287 4.299 0.503 1.00 79.69 95 PRO A O 1
ATOM 792 N N . VAL A 1 96 ? -6.993 5.017 -1.507 1.00 78.94 96 VAL A N 1
ATOM 793 C CA . VAL A 1 96 ? -6.888 6.457 -1.223 1.00 78.94 96 VAL A CA 1
ATOM 794 C C . VAL A 1 96 ? -8.074 6.932 -0.379 1.00 78.94 96 VAL A C 1
ATOM 796 O O . VAL A 1 96 ? -9.184 6.403 -0.460 1.00 78.94 96 VAL A O 1
ATOM 799 N N . SER A 1 97 ? -7.790 7.916 0.458 1.00 78.38 97 SER A N 1
ATOM 800 C CA . SER A 1 97 ? -8.649 8.495 1.481 1.00 78.38 97 SER A CA 1
ATOM 801 C C . SER A 1 97 ? -8.785 10.001 1.235 1.00 78.38 97 SER A C 1
ATOM 803 O O . SER A 1 97 ? -7.924 10.595 0.580 1.00 78.38 97 SER A O 1
ATOM 805 N N . LYS A 1 98 ? -9.843 10.645 1.742 1.00 71.75 98 LYS A N 1
ATOM 806 C CA . LYS A 1 98 ? -9.964 12.118 1.674 1.00 71.75 98 LYS A CA 1
ATOM 807 C C . LYS A 1 98 ? -9.076 12.845 2.694 1.00 71.75 98 LYS A C 1
ATOM 809 O O . LYS A 1 98 ? -8.937 14.066 2.613 1.00 71.75 98 LYS A O 1
ATOM 814 N N . GLY A 1 99 ? -8.472 12.125 3.642 1.00 71.19 99 GLY A N 1
ATOM 815 C CA . GLY A 1 99 ? -7.614 12.681 4.691 1.00 71.19 99 GLY A CA 1
ATOM 816 C C . GLY A 1 99 ? -8.340 13.640 5.643 1.00 71.19 99 GLY A C 1
ATOM 817 O O . GLY A 1 99 ? -7.709 14.482 6.288 1.00 71.19 99 GLY A O 1
ATOM 818 N N . ASP A 1 100 ? -9.671 13.562 5.701 1.00 72.62 100 ASP A N 1
ATOM 819 C CA . ASP A 1 100 ? -10.532 14.280 6.647 1.00 72.62 100 ASP A CA 1
ATOM 820 C C . ASP A 1 100 ? -10.769 13.479 7.941 1.00 72.62 100 ASP A C 1
ATOM 822 O O . ASP A 1 100 ? -11.357 13.998 8.889 1.00 72.62 100 ASP A O 1
ATOM 826 N N . GLY A 1 101 ? -10.250 12.247 8.005 1.00 65.25 101 GLY A N 1
ATOM 827 C CA . GLY A 1 101 ? -10.390 11.334 9.136 1.00 65.25 101 GLY A CA 1
ATOM 828 C C . GLY A 1 101 ? -11.716 10.571 9.151 1.00 65.25 101 GLY A C 1
ATOM 829 O O . GLY A 1 101 ? -11.997 9.878 10.129 1.00 65.25 101 GLY A O 1
ATOM 830 N N . TYR A 1 102 ? -12.541 10.682 8.101 1.00 69.81 102 TYR A N 1
ATOM 831 C CA . TYR A 1 102 ? -13.834 10.006 8.019 1.00 69.81 102 TYR A CA 1
ATOM 832 C C . TYR A 1 102 ? -14.049 9.288 6.677 1.00 69.81 102 TYR A C 1
ATOM 834 O O . TYR A 1 102 ? -15.013 9.538 5.951 1.00 69.81 102 TYR A O 1
ATOM 842 N N . ASP A 1 103 ? -13.204 8.299 6.366 1.00 74.81 103 ASP A N 1
ATOM 843 C CA . ASP A 1 103 ? -13.387 7.448 5.179 1.00 74.81 103 ASP A CA 1
ATOM 844 C C . ASP A 1 103 ? -14.425 6.344 5.392 1.00 74.81 103 ASP A C 1
ATOM 846 O O . ASP A 1 103 ? -14.132 5.142 5.403 1.00 74.81 103 ASP A O 1
ATOM 850 N N . ARG A 1 104 ? -15.689 6.751 5.520 1.00 78.00 104 ARG A N 1
ATOM 851 C CA . ARG A 1 104 ? -16.823 5.829 5.664 1.00 78.00 104 ARG A CA 1
ATOM 852 C C . ARG A 1 104 ? -16.855 4.767 4.561 1.00 78.00 104 ARG A C 1
ATOM 854 O O . ARG A 1 104 ? -17.147 3.612 4.855 1.00 78.00 104 ARG A O 1
ATOM 861 N N . ASP A 1 105 ? -16.517 5.122 3.325 1.00 82.69 105 ASP A N 1
ATOM 862 C CA .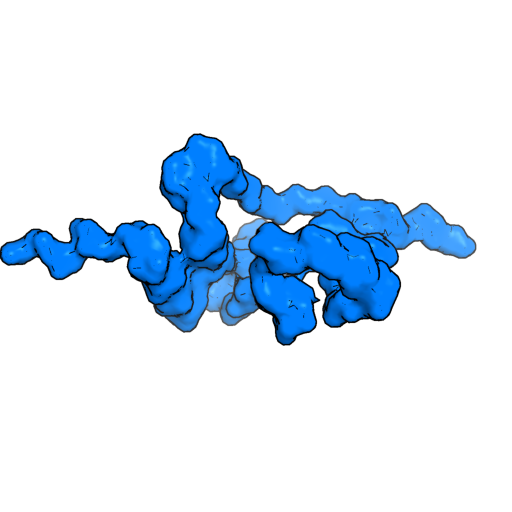 ASP A 1 105 ? -16.547 4.194 2.189 1.00 82.69 105 ASP A CA 1
ATOM 863 C C . ASP A 1 105 ? -15.486 3.093 2.303 1.00 82.69 105 ASP A C 1
ATOM 865 O O . ASP A 1 105 ? -15.779 1.915 2.072 1.00 82.69 105 ASP A O 1
ATOM 869 N N . ASN A 1 106 ? -14.265 3.448 2.715 1.00 80.94 106 ASN A N 1
ATOM 870 C CA . ASN A 1 106 ? -13.190 2.478 2.923 1.00 80.94 106 ASN A CA 1
ATOM 871 C C . ASN A 1 106 ? -13.487 1.584 4.136 1.00 80.94 106 ASN A C 1
ATOM 873 O O . ASN A 1 106 ? -13.271 0.372 4.075 1.00 80.94 106 ASN A O 1
ATOM 877 N N . LEU A 1 107 ? -14.091 2.138 5.193 1.00 78.94 107 LEU A N 1
ATOM 878 C CA . LEU A 1 107 ? -14.548 1.377 6.360 1.00 78.94 107 LEU A CA 1
ATOM 879 C C . LEU A 1 107 ? -15.700 0.416 6.028 1.00 78.94 107 LEU A C 1
ATOM 881 O O . LEU A 1 107 ? -15.731 -0.707 6.533 1.00 78.94 107 LEU A O 1
ATOM 885 N N . LEU A 1 108 ? -16.636 0.812 5.159 1.00 83.50 108 LEU A N 1
ATOM 886 C CA . LEU A 1 108 ? -17.712 -0.065 4.687 1.00 83.50 108 LEU A CA 1
ATOM 887 C C . LEU A 1 108 ? -17.161 -1.224 3.851 1.00 83.50 108 LEU A C 1
ATOM 889 O O . LEU A 1 108 ? -17.549 -2.370 4.082 1.00 83.50 108 LEU A O 1
ATOM 893 N N . LYS A 1 109 ? -16.223 -0.952 2.934 1.00 81.94 109 LYS A N 1
ATOM 894 C CA . LYS A 1 109 ? -15.529 -1.997 2.163 1.00 81.94 109 LYS A CA 1
ATOM 895 C C . LYS A 1 109 ? -14.744 -2.933 3.080 1.00 81.94 109 LYS A C 1
ATOM 897 O O . LYS A 1 109 ? -14.886 -4.144 2.963 1.00 81.94 109 LYS A O 1
ATOM 902 N N . SER A 1 110 ? -13.998 -2.386 4.040 1.00 81.56 110 SER A N 1
ATOM 903 C CA . SER A 1 110 ? -13.274 -3.162 5.054 1.00 81.56 110 SER A CA 1
ATOM 904 C C . SER A 1 110 ? -14.213 -4.105 5.812 1.00 81.56 110 SER A C 1
ATOM 906 O O . SER A 1 110 ? -13.964 -5.308 5.878 1.00 81.56 110 SER A O 1
ATOM 908 N N . ARG A 1 111 ? -15.354 -3.595 6.296 1.00 80.00 111 ARG A N 1
ATOM 909 C CA . ARG A 1 111 ? -16.368 -4.401 6.990 1.00 80.00 111 ARG A CA 1
ATOM 910 C C . ARG A 1 111 ? -16.906 -5.530 6.112 1.00 80.00 111 ARG A C 1
ATOM 912 O O . ARG A 1 111 ? -17.010 -6.656 6.587 1.00 80.00 111 ARG A O 1
ATOM 919 N N . GLN A 1 112 ? -17.229 -5.249 4.851 1.00 83.69 112 GLN A N 1
ATOM 920 C CA . GLN A 1 112 ? -17.709 -6.271 3.917 1.00 83.69 112 GLN A CA 1
ATOM 921 C C . GLN A 1 112 ? -16.648 -7.347 3.655 1.00 83.69 112 GLN A C 1
ATOM 923 O O . GLN A 1 112 ? -16.964 -8.537 3.663 1.00 83.69 112 GLN A O 1
ATOM 928 N N . THR A 1 113 ? -15.390 -6.953 3.453 1.00 80.00 113 THR A N 1
ATOM 929 C CA . THR A 1 113 ? -14.285 -7.888 3.211 1.00 80.00 113 THR A CA 1
ATOM 930 C C . THR A 1 113 ? -14.008 -8.764 4.437 1.00 80.00 113 THR A C 1
ATOM 932 O O . THR A 1 113 ? -13.841 -9.972 4.278 1.00 80.00 113 THR A O 1
ATOM 935 N N . SER A 1 114 ? -14.062 -8.204 5.651 1.00 76.00 114 SER A N 1
ATOM 936 C CA . SER A 1 114 ? -13.938 -8.960 6.909 1.00 76.00 114 SER A CA 1
ATOM 937 C C . SER A 1 114 ? -15.106 -9.926 7.145 1.00 76.00 114 SER A C 1
ATOM 939 O O . SER A 1 114 ? -14.905 -11.070 7.541 1.00 76.00 114 SER A O 1
ATOM 941 N N . GLN A 1 115 ? -16.341 -9.526 6.824 1.00 79.19 115 GLN A N 1
ATOM 942 C CA . GLN A 1 115 ? -17.497 -10.432 6.890 1.00 79.19 115 GLN A CA 1
ATOM 943 C C . GLN A 1 115 ? -17.342 -11.621 5.931 1.00 79.19 115 GLN A C 1
ATOM 945 O O . GLN A 1 115 ? -17.664 -12.752 6.290 1.00 79.19 115 GLN A O 1
ATOM 950 N N . ARG A 1 116 ? -16.783 -11.396 4.733 1.00 74.19 116 ARG A N 1
ATOM 951 C CA . ARG A 1 116 ? -16.490 -12.457 3.753 1.00 74.19 116 ARG A CA 1
ATOM 952 C C . ARG A 1 116 ? -15.354 -13.395 4.171 1.00 74.19 116 ARG A C 1
ATOM 954 O O . ARG A 1 116 ? -15.234 -14.466 3.576 1.00 74.19 116 ARG A O 1
ATOM 961 N N . SER A 1 117 ? -14.507 -13.017 5.126 1.00 68.69 117 SER A N 1
ATOM 962 C CA . SER A 1 117 ? -13.501 -13.906 5.728 1.00 68.69 117 SER A CA 1
ATOM 963 C C . SER A 1 117 ? -13.979 -14.578 7.017 1.00 68.69 117 SER A C 1
ATOM 965 O O . SER A 1 117 ? -13.218 -15.308 7.640 1.00 68.69 117 SER A O 1
ATOM 967 N N . GLY A 1 118 ? -15.228 -14.340 7.439 1.00 67.81 118 GLY A N 1
ATOM 968 C CA . GLY A 1 118 ? -15.783 -14.870 8.690 1.00 67.81 118 GLY A CA 1
ATOM 969 C C . GLY A 1 118 ? -15.347 -14.104 9.947 1.00 67.81 118 GLY A C 1
ATOM 970 O O . GLY A 1 118 ? -15.875 -14.350 11.030 1.00 67.81 118 GLY A O 1
ATOM 971 N N . LEU A 1 119 ? -14.452 -13.120 9.815 1.00 61.75 119 LEU A N 1
ATOM 972 C CA . LEU A 1 119 ? -14.035 -12.230 10.898 1.00 61.75 119 LEU A CA 1
ATOM 973 C C . LEU A 1 119 ? -15.062 -11.104 11.064 1.00 61.75 119 LEU A C 1
ATOM 975 O O . LEU A 1 119 ? -14.961 -10.037 10.466 1.00 61.75 119 LEU A O 1
ATOM 979 N N . GLY A 1 120 ? -16.090 -11.362 11.871 1.00 51.31 120 GLY A N 1
ATOM 980 C CA . GLY A 1 120 ? -17.123 -10.372 12.201 1.00 51.31 120 GLY A CA 1
ATOM 981 C C . GLY A 1 120 ? -18.537 -10.924 12.370 1.00 51.31 120 GLY A C 1
ATOM 982 O O . GLY A 1 120 ? -19.444 -10.152 12.672 1.00 51.31 120 GLY A O 1
ATOM 983 N N . ALA A 1 121 ? -18.743 -12.234 12.197 1.00 47.31 121 ALA A N 1
ATOM 984 C CA . ALA A 1 121 ? -20.051 -12.859 12.402 1.00 47.31 121 ALA A CA 1
ATOM 985 C C . ALA A 1 121 ? -20.459 -12.962 13.890 1.00 47.31 121 ALA A C 1
ATOM 987 O O . ALA A 1 121 ? -21.646 -13.042 14.186 1.00 47.31 121 ALA A O 1
ATOM 988 N N . GLU A 1 122 ? -19.517 -12.870 14.835 1.00 40.56 122 GLU A N 1
ATOM 989 C CA . GLU A 1 122 ? -19.800 -13.043 16.273 1.00 40.56 122 GLU A CA 1
ATOM 990 C C . GLU A 1 122 ? -20.312 -11.784 17.001 1.00 40.56 122 GLU A C 1
ATOM 992 O O . GLU A 1 122 ? -20.523 -11.806 18.207 1.00 40.56 122 GLU A O 1
ATOM 997 N N . GLY A 1 123 ? -20.550 -10.673 16.297 1.00 44.81 123 GLY A N 1
ATOM 998 C CA . GLY A 1 123 ? -21.001 -9.422 16.925 1.00 44.81 123 GLY A CA 1
ATOM 999 C C . GLY A 1 123 ? -22.490 -9.095 16.783 1.00 44.81 123 GLY A C 1
ATOM 1000 O O . GLY A 1 123 ? -22.917 -8.050 17.265 1.00 44.81 123 GLY A O 1
ATOM 1001 N N . SER A 1 124 ? -23.280 -9.914 16.078 1.00 37.69 124 SER A N 1
ATOM 1002 C CA . SER A 1 124 ? -24.662 -9.541 15.703 1.00 37.69 124 SER A CA 1
ATOM 1003 C C . SER A 1 124 ? -25.737 -10.592 15.989 1.00 37.69 124 SER A C 1
ATOM 1005 O O . SER A 1 124 ? -26.867 -10.441 15.533 1.00 37.69 124 SER A O 1
ATOM 1007 N N . ALA A 1 125 ? -25.423 -11.617 16.785 1.00 39.09 125 ALA A N 1
ATOM 1008 C CA . ALA A 1 125 ? -26.382 -12.651 17.172 1.00 39.09 125 ALA A CA 1
ATOM 1009 C C . ALA A 1 125 ? -26.183 -13.124 18.622 1.00 39.09 125 ALA A C 1
ATOM 1011 O O . ALA A 1 125 ? -25.974 -14.299 18.881 1.00 39.09 125 ALA A O 1
ATOM 1012 N N . THR A 1 126 ? -26.277 -12.198 19.572 1.00 36.28 126 THR A N 1
ATOM 1013 C CA . THR A 1 126 ? -26.723 -12.509 20.940 1.00 36.28 126 THR A CA 1
ATOM 1014 C C . THR A 1 126 ? -27.559 -11.336 21.418 1.00 36.28 126 THR A C 1
ATOM 1016 O O . THR A 1 126 ? -27.045 -10.350 21.948 1.00 36.28 126 THR A O 1
ATOM 1019 N N . ARG A 1 127 ? -28.855 -11.430 21.142 1.00 36.44 127 ARG A N 1
ATOM 1020 C CA . ARG A 1 127 ? -29.909 -10.754 21.883 1.00 36.44 127 ARG A CA 1
ATOM 1021 C C . ARG A 1 127 ? -30.911 -11.814 22.300 1.00 36.44 127 ARG A C 1
ATOM 1023 O O . ARG A 1 127 ? -31.112 -12.741 21.484 1.00 36.44 127 ARG A O 1
#

Secondary structure (DSSP, 8-state):
----S-PPP--------TTSGGGSSHHHHHHHHHH--HHHHHHHHSTT-------TTTTSTT---SSPPHHHHHHHGGGTTTS-THHHH---------SSS--HHHHHHHHHHHHHTTTTGGGS---

Nearest PDB structures (foldseek):
  8fsr-assembly1_A  TM=9.634E-01  e=3.668E-12  Escherichia coli
  8fsq-assembly1_A  TM=9.597E-01  e=5.217E-12  Escherichia coli
  8fss-assembly1_A  TM=9.594E-01  e=5.866E-12  Escherichia coli
  7z6f-assembly1_E  TM=9.603E-01  e=2.263E-11  Escherichia coli
  4ony-assembly2_B  TM=8.986E-01  e=3.379E-06  Brucella melitensis ATCC 23457

Mean predicted aligned error: 11.11 Å

Organism: Escherichia coli (NCBI:txid562)

pLDDT: mean 71.8, std 12.92, range [35.75, 86.25]

Solvent-accessible surface area (backbone atoms only — not comparable to full-atom values): 8108 Å² total; per-residue (Å²): 135,86,92,72,68,74,60,68,66,89,80,84,74,91,79,82,61,57,87,40,86,76,46,55,44,65,46,40,53,48,18,52,51,37,61,46,60,60,45,27,46,26,54,75,76,46,74,57,75,66,77,86,79,64,39,96,39,38,61,43,90,77,32,75,80,63,73,70,48,75,73,50,45,62,68,42,55,87,46,53,90,83,47,66,72,53,69,76,77,46,76,79,68,70,73,83,58,86,43,78,78,71,55,59,68,38,44,51,50,16,51,52,36,18,48,74,65,60,60,64,68,89,78,80,80,86,130

InterPro domains:
  IPR000914 Solute-binding protein family 5 domain [PF00496] (19-70)

Sequence (127 aa):
MSKRTNQPRIRAGWRLISNGPVFSDRRVREAITLAFDFEWMNKALFYNAWSRTNSYFQNTEYAARNYPDAAELVLLAPMKKDLPPEVFTQIYQPPVSKGDGYDRDNLLKSRQTSQRSGLGAEGSATR

Radius of gyration: 17.89 Å; Cα contacts (8 Å, |Δi|>4): 108; chains: 1; bounding box: 55×39×44 Å